Protein AF-A0A8J2HCD1-F1 (afdb_monomer_lite)

Foldseek 3Di:
DPPPPPQPAFDKAADVVVVQQKIWGQDPVRDIDIDGDPPQWGQALQVRDTDGSVVHPSVCRVVSSCVRVVPPDDPPDDPPPDPDPCDPVVVCVVPVDD

Organism: Cotesia congregata (NCBI:txid51543)

Sequence (98 aa):
MSAVVVKEYPGFFADVETRCQAWHYCDIDGRQATFLCPNGTQFSQAVLVCDWWFNVRCELSPKLYAINGRLYQRPTESPTRPHRVITKELLENIFAKK

InterPro domains:
  IPR002557 Chitin binding domain [PF01607] (11-58)
  IPR002557 Chitin binding domain [PS50940] (3-60)
  IPR036508 Chitin binding domain superfamily [SSF57625] (9-62)
  IPR052976 Scoloptoxin-like [PTHR22933] (9-82)

Structure (mmCIF, N/CA/C/O backbone):
data_AF-A0A8J2HCD1-F1
#
_entry.id   AF-A0A8J2HCD1-F1
#
loop_
_atom_site.group_PDB
_atom_site.id
_atom_site.type_symbol
_atom_site.label_atom_id
_atom_site.label_alt_id
_atom_site.label_comp_id
_atom_site.label_asym_id
_atom_site.label_entity_id
_atom_site.label_seq_id
_atom_site.pdbx_PDB_ins_code
_atom_site.Cartn_x
_atom_site.Cartn_y
_atom_site.Cartn_z
_atom_site.occupancy
_atom_site.B_iso_or_equiv
_atom_site.auth_seq_id
_atom_site.auth_comp_id
_atom_site.auth_asym_id
_atom_site.auth_atom_id
_atom_site.pdbx_PDB_model_num
ATOM 1 N N . MET A 1 1 ? -0.978 9.623 18.184 1.00 34.62 1 MET A N 1
ATOM 2 C CA . MET A 1 1 ? 0.418 9.945 17.824 1.00 34.62 1 MET A CA 1
ATOM 3 C C . MET A 1 1 ? 0.955 8.708 17.145 1.00 34.62 1 MET A C 1
ATOM 5 O O . MET A 1 1 ? 1.413 7.812 17.842 1.00 34.62 1 MET A O 1
ATOM 9 N N . SER A 1 2 ? 0.773 8.609 15.828 1.00 39.69 2 SER A N 1
ATOM 10 C CA . SER A 1 2 ? 1.235 7.445 15.078 1.00 39.69 2 SER A CA 1
ATOM 11 C C . SER A 1 2 ? 2.736 7.338 15.235 1.00 39.69 2 SER A C 1
ATOM 13 O O . SER A 1 2 ? 3.454 8.317 15.017 1.00 39.69 2 SER A O 1
ATOM 15 N N . ALA A 1 3 ? 3.190 6.184 15.709 1.00 43.75 3 ALA A N 1
ATOM 16 C CA . ALA A 1 3 ? 4.600 5.911 15.901 1.00 43.75 3 ALA A CA 1
ATOM 17 C C . ALA A 1 3 ? 5.325 6.232 14.591 1.00 43.75 3 ALA A C 1
ATOM 19 O O . ALA A 1 3 ? 5.029 5.649 13.548 1.00 43.75 3 ALA A O 1
ATOM 20 N N . VAL A 1 4 ? 6.246 7.194 14.642 1.00 43.91 4 VAL A N 1
ATOM 21 C CA . VAL A 1 4 ? 7.175 7.473 13.553 1.00 43.91 4 VAL A CA 1
ATOM 22 C C . VAL A 1 4 ? 8.049 6.231 13.425 1.00 43.91 4 VAL A C 1
ATOM 24 O O . VAL A 1 4 ? 9.082 6.103 14.075 1.00 43.91 4 VAL A O 1
ATOM 27 N N . VAL A 1 5 ? 7.586 5.263 12.637 1.00 52.31 5 VAL A N 1
ATOM 28 C CA . VAL A 1 5 ? 8.423 4.177 12.152 1.00 52.31 5 VAL A CA 1
ATOM 29 C C . VAL A 1 5 ? 9.449 4.871 11.272 1.00 52.31 5 VAL A C 1
ATOM 31 O O . VAL A 1 5 ? 9.123 5.329 10.177 1.00 52.31 5 VAL A O 1
ATOM 34 N N . VAL A 1 6 ? 10.677 5.012 11.769 1.00 52.69 6 VAL A N 1
ATOM 35 C CA . VAL A 1 6 ? 11.834 5.278 10.916 1.00 52.69 6 VAL A CA 1
ATOM 36 C C . VAL A 1 6 ? 11.887 4.093 9.957 1.00 52.69 6 VAL A C 1
ATOM 38 O O . VAL A 1 6 ? 12.270 2.990 10.334 1.00 52.69 6 VAL A O 1
ATOM 41 N N . LYS A 1 7 ? 11.329 4.265 8.759 1.00 58.53 7 LYS A N 1
ATOM 42 C CA . LYS A 1 7 ? 11.215 3.185 7.784 1.00 58.53 7 LYS A CA 1
ATOM 43 C C . LYS A 1 7 ? 12.594 2.953 7.192 1.00 58.53 7 LYS A C 1
ATOM 45 O O . LYS A 1 7 ? 13.087 3.773 6.431 1.00 58.53 7 LYS A O 1
ATOM 50 N N . GLU A 1 8 ? 13.181 1.818 7.548 1.00 65.12 8 GLU A N 1
ATOM 51 C CA . GLU A 1 8 ? 14.498 1.352 7.096 1.00 65.12 8 GLU A CA 1
ATOM 52 C C . GLU A 1 8 ? 14.602 1.214 5.558 1.00 65.12 8 GLU A C 1
ATOM 54 O O . GLU A 1 8 ? 15.697 1.107 5.015 1.00 65.12 8 GLU A O 1
ATOM 59 N N . TYR A 1 9 ? 13.471 1.226 4.836 1.00 72.06 9 TYR A N 1
ATOM 60 C CA . TYR A 1 9 ? 13.408 0.980 3.395 1.00 72.06 9 TYR A CA 1
ATOM 61 C C . TYR A 1 9 ? 12.462 1.956 2.675 1.00 72.06 9 TYR A C 1
ATOM 63 O O . TYR A 1 9 ? 11.400 2.284 3.215 1.00 72.06 9 TYR A O 1
ATOM 71 N N . PRO A 1 10 ? 12.777 2.366 1.432 1.00 88.69 10 PRO A N 1
ATOM 72 C CA . PRO A 1 10 ? 11.784 2.940 0.529 1.00 88.69 10 PRO A CA 1
ATOM 73 C C . PRO A 1 10 ? 10.740 1.874 0.163 1.00 88.69 10 PRO A C 1
ATOM 75 O O . PRO A 1 10 ? 11.044 0.681 0.118 1.00 88.69 10 PRO A O 1
ATOM 78 N N . GLY A 1 11 ? 9.503 2.285 -0.103 1.00 92.94 11 GLY A N 1
ATOM 79 C CA . GLY A 1 11 ? 8.438 1.378 -0.524 1.00 92.94 11 GLY A CA 1
ATOM 80 C C . GLY A 1 11 ? 7.046 1.770 -0.047 1.00 92.94 11 GLY A C 1
ATOM 81 O O . GLY A 1 11 ? 6.759 2.934 0.236 1.0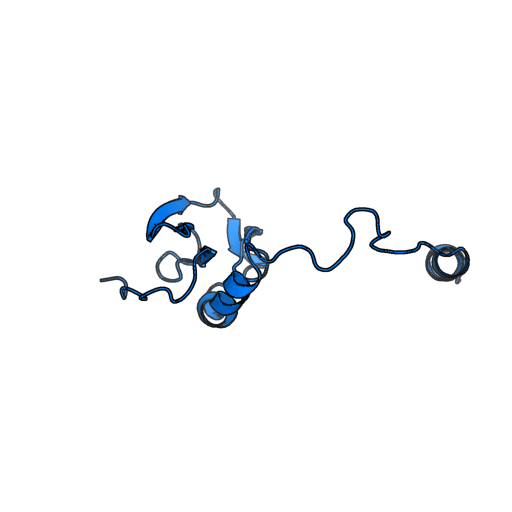0 92.94 11 GLY A O 1
ATOM 82 N N . PHE A 1 12 ? 6.174 0.769 0.033 1.00 95.25 12 PHE A N 1
ATOM 83 C CA . PHE A 1 12 ? 4.759 0.926 0.353 1.00 95.25 12 PHE A CA 1
ATOM 84 C C . PHE A 1 12 ? 4.468 0.346 1.731 1.00 95.25 12 PHE A C 1
ATOM 86 O O . PHE A 1 12 ? 4.897 -0.761 2.053 1.00 95.25 12 PHE A O 1
ATOM 93 N N . PHE A 1 13 ? 3.725 1.077 2.549 1.00 95.81 13 PHE A N 1
ATOM 94 C CA . PHE A 1 13 ? 3.490 0.704 3.937 1.00 95.81 13 PHE A CA 1
ATOM 95 C C . PHE A 1 13 ? 2.021 0.864 4.286 1.00 95.81 13 PHE A C 1
ATOM 97 O O . PHE A 1 13 ? 1.492 1.973 4.219 1.00 95.81 13 PHE A O 1
ATOM 104 N N . ALA A 1 14 ? 1.384 -0.231 4.679 1.00 97.31 14 ALA A N 1
ATOM 105 C CA . ALA A 1 14 ? 0.020 -0.215 5.178 1.00 97.31 14 ALA A CA 1
ATOM 106 C C . ALA A 1 14 ? -0.074 0.605 6.469 1.00 97.31 14 ALA A C 1
ATOM 108 O O . ALA A 1 14 ? 0.774 0.475 7.351 1.00 97.31 14 ALA A O 1
ATOM 109 N N . ASP A 1 15 ? -1.118 1.413 6.603 1.00 97.12 15 ASP A N 1
ATOM 110 C CA . ASP A 1 15 ? -1.395 2.111 7.852 1.00 97.12 15 ASP A CA 1
ATOM 111 C C . ASP A 1 15 ? -2.347 1.281 8.719 1.00 97.12 15 ASP A C 1
ATOM 113 O O . ASP A 1 15 ? -3.552 1.208 8.477 1.00 97.12 15 ASP A O 1
ATOM 117 N N . VAL A 1 16 ? -1.803 0.632 9.745 1.00 96.25 16 VAL A N 1
ATOM 118 C CA . VAL A 1 16 ? -2.596 -0.204 10.656 1.00 96.25 16 VAL A CA 1
ATOM 119 C C . VAL A 1 16 ? -3.547 0.607 11.539 1.00 96.25 16 VAL A C 1
ATOM 121 O O . VAL A 1 16 ? -4.569 0.068 11.965 1.00 96.25 16 VAL A O 1
ATOM 124 N N . GLU A 1 17 ? -3.280 1.894 11.775 1.00 96.19 17 GLU A N 1
ATOM 125 C CA . GLU A 1 17 ? -4.139 2.742 12.611 1.00 96.19 17 GLU A CA 1
ATOM 126 C C . GLU A 1 17 ? -5.448 3.088 11.900 1.00 96.19 17 GLU A C 1
ATOM 128 O O . GLU A 1 17 ? -6.507 3.169 12.524 1.00 96.19 17 GLU A O 1
ATOM 133 N N . THR A 1 18 ? -5.406 3.192 10.571 1.00 95.88 18 THR A N 1
ATOM 134 C CA . THR A 1 18 ? -6.594 3.374 9.728 1.00 95.88 18 THR A CA 1
ATOM 135 C C . THR A 1 18 ? -7.182 2.054 9.230 1.00 95.88 18 THR A C 1
ATOM 137 O O . THR A 1 18 ? -7.964 2.045 8.278 1.00 95.88 18 THR A O 1
ATOM 140 N N . ARG A 1 19 ? -6.841 0.921 9.866 1.00 96.38 19 ARG A N 1
ATOM 141 C CA . ARG A 1 19 ? -7.240 -0.431 9.428 1.00 96.38 19 ARG A CA 1
ATOM 142 C C . ARG A 1 19 ? -6.896 -0.679 7.957 1.00 96.38 19 ARG A C 1
ATOM 144 O O . ARG A 1 19 ? -7.714 -1.186 7.198 1.00 96.38 19 ARG A O 1
ATOM 151 N N . CYS A 1 20 ? -5.700 -0.268 7.550 1.00 98.12 20 CYS A N 1
ATOM 152 C CA . CYS A 1 20 ? -5.172 -0.388 6.196 1.00 98.12 20 CYS A CA 1
ATOM 153 C C . CYS A 1 20 ? -6.021 0.313 5.125 1.00 98.12 20 CYS A C 1
ATOM 155 O O . CYS A 1 20 ? -5.858 0.033 3.939 1.00 98.12 20 CYS A O 1
ATOM 157 N N . GLN A 1 21 ? -6.911 1.235 5.510 1.00 98.00 21 GLN A N 1
ATOM 158 C CA . GLN A 1 21 ? -7.622 2.068 4.544 1.00 98.00 21 GLN A CA 1
ATOM 159 C C . GLN A 1 21 ? -6.691 3.104 3.918 1.00 98.00 21 GLN A C 1
ATOM 161 O O . GLN A 1 21 ? -6.812 3.399 2.726 1.00 98.00 21 GLN A O 1
ATOM 166 N N . ALA A 1 22 ? -5.764 3.640 4.712 1.00 98.06 22 ALA A N 1
ATOM 167 C CA . ALA A 1 22 ? -4.659 4.431 4.209 1.00 98.06 22 ALA A CA 1
ATOM 168 C C . ALA A 1 22 ? -3.400 3.573 4.040 1.00 98.06 22 ALA A C 1
ATOM 170 O O . ALA A 1 22 ? -3.224 2.509 4.644 1.00 98.06 22 ALA A O 1
ATOM 171 N N . TRP A 1 23 ? -2.505 4.061 3.196 1.00 97.56 23 TRP A N 1
ATOM 172 C CA . TRP A 1 23 ? -1.162 3.530 3.044 1.00 97.56 23 TRP A CA 1
ATOM 173 C C . TRP A 1 23 ? -0.204 4.658 2.679 1.00 97.56 23 TRP A C 1
ATOM 175 O O . TRP A 1 23 ? -0.606 5.726 2.210 1.00 97.56 23 TRP A O 1
ATOM 185 N N . HIS A 1 24 ? 1.078 4.419 2.909 1.00 95.88 24 HIS A N 1
ATOM 186 C CA . HIS A 1 24 ? 2.125 5.411 2.736 1.00 95.88 24 HIS A CA 1
ATOM 187 C C . HIS A 1 24 ? 3.139 4.944 1.702 1.00 95.88 24 HIS A C 1
ATOM 189 O O . HIS A 1 24 ? 3.685 3.844 1.814 1.00 95.88 24 HIS A O 1
ATOM 195 N N . TYR A 1 25 ? 3.425 5.811 0.741 1.00 93.56 25 TYR A N 1
ATOM 196 C CA . TYR A 1 25 ? 4.566 5.713 -0.154 1.00 93.56 25 TYR A CA 1
ATOM 197 C C . TYR A 1 25 ? 5.753 6.444 0.469 1.00 93.56 25 TYR A C 1
ATOM 199 O O . TYR A 1 25 ? 5.626 7.614 0.833 1.00 93.56 25 TYR A O 1
ATOM 207 N N . CYS A 1 26 ? 6.896 5.777 0.571 1.00 91.69 26 CYS A N 1
ATOM 208 C CA . CYS A 1 26 ? 8.167 6.385 0.946 1.00 91.69 26 CYS A CA 1
ATOM 209 C C . CYS A 1 26 ? 9.152 6.190 -0.208 1.00 91.69 26 CYS A C 1
ATOM 211 O O . CYS A 1 26 ? 9.509 5.059 -0.529 1.00 91.69 26 CYS A O 1
ATOM 213 N N . ASP A 1 27 ? 9.559 7.284 -0.838 1.00 88.81 27 ASP A N 1
ATOM 214 C CA . ASP A 1 27 ? 10.481 7.277 -1.971 1.00 88.81 27 ASP A CA 1
ATOM 215 C C . ASP A 1 27 ? 11.940 7.107 -1.519 1.00 88.81 27 ASP A C 1
ATOM 217 O O . ASP A 1 27 ? 12.276 7.354 -0.356 1.00 88.81 27 ASP A O 1
ATOM 221 N N . ILE A 1 28 ? 12.822 6.753 -2.456 1.00 86.38 28 ILE A N 1
ATOM 222 C CA . ILE A 1 28 ? 14.273 6.633 -2.234 1.00 86.38 28 ILE A CA 1
ATOM 223 C C . ILE A 1 28 ? 14.899 7.952 -1.758 1.00 86.38 28 ILE A C 1
ATOM 225 O O . ILE A 1 28 ? 15.841 7.939 -0.973 1.00 86.38 28 ILE A O 1
ATOM 229 N N . ASP A 1 29 ? 14.325 9.085 -2.172 1.00 87.00 29 ASP A N 1
ATOM 230 C CA . ASP A 1 29 ? 14.773 10.431 -1.793 1.00 87.00 29 ASP A CA 1
ATOM 231 C C . ASP A 1 29 ? 14.226 10.877 -0.422 1.00 87.00 29 ASP A C 1
ATOM 233 O O . ASP A 1 29 ? 14.354 12.041 -0.040 1.00 87.00 29 ASP A O 1
ATOM 237 N N . GLY A 1 30 ? 13.518 9.997 0.296 1.00 83.44 30 GLY A N 1
ATOM 238 C CA . GLY A 1 30 ? 12.887 10.302 1.583 1.00 83.44 30 GLY A CA 1
ATOM 239 C C . GLY A 1 30 ? 11.571 11.082 1.484 1.00 83.44 30 GLY A C 1
ATOM 240 O O . GLY A 1 30 ? 10.958 11.379 2.512 1.00 83.44 30 GLY A O 1
ATOM 241 N N . ARG A 1 31 ? 11.093 11.392 0.269 1.00 88.25 31 ARG A N 1
ATOM 242 C CA . ARG A 1 31 ? 9.755 11.970 0.052 1.00 88.25 31 ARG A CA 1
ATOM 243 C C . ARG A 1 31 ? 8.682 10.975 0.482 1.00 88.25 31 ARG A C 1
ATOM 245 O O . ARG A 1 31 ? 8.781 9.786 0.193 1.00 88.25 31 ARG A O 1
ATOM 252 N N . GLN A 1 32 ? 7.639 11.467 1.142 1.00 91.00 32 GLN A N 1
ATOM 253 C CA . GLN A 1 32 ? 6.548 10.630 1.632 1.00 91.00 32 GLN A CA 1
ATOM 254 C C . GLN A 1 32 ? 5.202 11.163 1.156 1.00 91.00 32 GLN A C 1
ATOM 256 O O . GLN A 1 32 ? 4.986 12.373 1.120 1.00 91.00 32 GLN A O 1
ATOM 261 N N . ALA A 1 33 ? 4.301 10.253 0.805 1.00 93.00 33 ALA A N 1
ATOM 262 C CA . ALA A 1 33 ? 2.924 10.567 0.453 1.00 93.00 33 ALA A CA 1
ATOM 263 C C . ALA A 1 33 ? 1.980 9.531 1.063 1.00 93.00 33 ALA A C 1
ATOM 265 O O . ALA A 1 33 ? 2.329 8.359 1.192 1.00 93.00 33 ALA A O 1
ATOM 266 N N . THR A 1 34 ? 0.779 9.969 1.423 1.00 95.94 34 THR A N 1
ATOM 267 C CA . THR A 1 34 ? -0.274 9.108 1.965 1.00 95.94 34 THR A CA 1
ATOM 268 C C . THR A 1 34 ? -1.412 9.033 0.966 1.00 95.94 34 THR A C 1
ATOM 270 O O . THR A 1 34 ? -1.819 10.051 0.406 1.00 95.94 34 THR A O 1
ATOM 273 N N . PHE A 1 35 ? -1.945 7.836 0.776 1.00 97.69 35 PHE A N 1
ATOM 274 C CA . PHE A 1 35 ? -3.040 7.564 -0.141 1.00 97.69 35 PHE A CA 1
ATOM 275 C C . PHE A 1 35 ? -4.133 6.777 0.569 1.00 97.69 35 PHE A C 1
ATOM 277 O O . PHE A 1 35 ? -3.878 6.091 1.557 1.00 97.69 35 PHE A O 1
ATOM 284 N N . LEU A 1 36 ? -5.349 6.867 0.039 1.00 98.12 36 LEU A N 1
ATOM 285 C CA . LEU A 1 36 ? -6.499 6.101 0.500 1.00 98.12 36 LEU A CA 1
ATOM 286 C C . LEU A 1 36 ? -6.881 5.066 -0.552 1.00 98.12 36 LEU A C 1
ATOM 288 O O . LEU A 1 36 ? -6.941 5.372 -1.744 1.00 98.12 36 LEU A O 1
ATOM 292 N N . CYS A 1 37 ? -7.173 3.853 -0.100 1.00 98.44 37 CYS A N 1
ATOM 293 C CA . CYS A 1 37 ? -7.835 2.865 -0.935 1.00 98.44 37 CYS A CA 1
ATOM 294 C C . CYS A 1 37 ? -9.299 3.277 -1.203 1.00 98.44 37 CYS A C 1
ATOM 296 O O . CYS A 1 37 ? -9.912 3.972 -0.384 1.00 98.44 37 CYS A O 1
ATOM 298 N N . PRO A 1 38 ? -9.895 2.857 -2.334 1.00 98.38 38 PRO A N 1
ATOM 299 C CA . PRO A 1 38 ? -11.325 3.021 -2.583 1.00 98.38 38 PRO A CA 1
ATOM 300 C C . PRO A 1 38 ? -12.204 2.362 -1.508 1.00 98.38 38 PRO A C 1
ATOM 302 O O . PRO A 1 38 ? -11.787 1.433 -0.806 1.00 98.38 38 PRO A O 1
ATOM 305 N N . ASN A 1 39 ? -13.460 2.804 -1.414 1.00 97.44 39 ASN A N 1
ATOM 306 C CA . ASN A 1 39 ? -14.429 2.231 -0.479 1.00 97.44 39 ASN A CA 1
ATOM 307 C C . ASN A 1 39 ? -14.621 0.724 -0.719 1.00 97.44 39 ASN A C 1
ATOM 309 O O . ASN A 1 39 ? -14.850 0.291 -1.846 1.00 97.44 39 ASN A O 1
ATOM 313 N N . GLY A 1 40 ? -14.557 -0.064 0.358 1.00 96.75 40 GLY A N 1
ATOM 314 C CA . GLY A 1 40 ? -14.674 -1.526 0.308 1.00 96.75 40 GLY A CA 1
ATOM 315 C C . GLY A 1 40 ? -13.357 -2.269 0.048 1.00 96.75 40 GLY A C 1
ATOM 316 O O . GLY A 1 40 ? -13.355 -3.498 -0.004 1.00 96.75 40 GLY A O 1
ATOM 317 N N . THR A 1 41 ? -12.233 -1.563 -0.068 1.00 98.50 41 THR A N 1
ATOM 318 C CA . THR A 1 41 ? -10.903 -2.169 -0.237 1.00 98.50 41 THR A CA 1
ATOM 319 C C . THR A 1 41 ? -9.956 -1.723 0.868 1.00 98.50 41 THR A C 1
ATOM 321 O O . THR A 1 41 ? -10.152 -0.661 1.439 1.00 98.50 41 THR A O 1
ATOM 324 N N . GLN A 1 42 ? -8.943 -2.525 1.174 1.00 98.50 42 GLN A N 1
ATOM 325 C CA . GLN A 1 42 ? -7.859 -2.208 2.103 1.00 98.50 42 GLN A CA 1
ATOM 326 C C . GLN A 1 42 ? -6.519 -2.464 1.416 1.00 98.50 42 GLN A C 1
ATOM 328 O O . GLN A 1 42 ? -6.413 -3.304 0.520 1.00 98.50 42 GLN A O 1
ATOM 333 N N . PHE A 1 43 ? -5.476 -1.769 1.848 1.00 98.56 43 PHE A N 1
ATOM 334 C CA . PHE A 1 43 ? -4.136 -1.981 1.334 1.00 98.56 43 PHE A CA 1
ATOM 335 C C . PHE A 1 43 ? -3.564 -3.306 1.848 1.00 98.56 43 PHE A C 1
ATOM 337 O O . PHE A 1 43 ? -3.404 -3.519 3.052 1.00 98.56 43 PHE A O 1
ATOM 344 N N . SER A 1 44 ? -3.226 -4.198 0.922 1.00 98.06 44 SER A N 1
ATOM 345 C CA . SER A 1 44 ? -2.589 -5.473 1.222 1.00 98.06 44 SER A CA 1
ATOM 346 C C . SER A 1 44 ? -1.074 -5.342 1.150 1.00 98.06 44 SER A C 1
ATOM 348 O O . SER A 1 44 ? -0.490 -5.317 0.067 1.00 98.06 44 SER A O 1
ATOM 350 N N . GLN A 1 45 ? -0.409 -5.336 2.308 1.00 96.88 45 GLN A N 1
ATOM 351 C CA . GLN A 1 45 ? 1.055 -5.281 2.372 1.00 96.88 45 GLN A CA 1
ATOM 352 C C . GLN A 1 45 ? 1.737 -6.469 1.669 1.00 96.88 45 GLN A C 1
ATOM 354 O O . GLN A 1 45 ? 2.865 -6.341 1.203 1.00 96.88 45 GLN A O 1
ATOM 359 N N . ALA A 1 46 ? 1.067 -7.622 1.582 1.00 96.00 46 ALA A N 1
ATOM 360 C CA . ALA A 1 46 ? 1.622 -8.834 0.979 1.00 96.00 46 ALA A CA 1
ATOM 361 C C . ALA A 1 46 ? 1.830 -8.712 -0.538 1.00 96.00 46 ALA A C 1
ATOM 363 O O . ALA A 1 46 ? 2.769 -9.291 -1.080 1.00 96.00 46 ALA A O 1
ATOM 364 N N . VAL A 1 47 ? 0.937 -7.982 -1.211 1.00 95.69 47 VAL A N 1
ATOM 365 C CA . VAL A 1 47 ? 0.900 -7.856 -2.679 1.00 95.69 47 VAL A CA 1
ATOM 366 C C . VAL A 1 47 ? 0.998 -6.407 -3.162 1.00 95.69 47 VAL A C 1
ATOM 368 O O . VAL A 1 47 ? 1.015 -6.167 -4.363 1.00 95.69 47 VAL A O 1
ATOM 371 N N . LEU A 1 48 ? 1.112 -5.453 -2.233 1.00 96.06 48 LEU A N 1
ATOM 372 C CA . LEU A 1 48 ? 1.330 -4.024 -2.472 1.00 96.06 48 LEU A CA 1
ATOM 373 C C . LEU A 1 48 ? 0.237 -3.354 -3.325 1.00 96.06 48 LEU A C 1
ATOM 375 O O . LEU A 1 48 ? 0.513 -2.438 -4.097 1.00 96.06 48 LEU A O 1
ATOM 379 N N . VAL A 1 49 ? -1.013 -3.797 -3.173 1.00 97.19 49 VAL A N 1
ATOM 380 C CA . VAL A 1 49 ? -2.191 -3.248 -3.866 1.00 97.19 49 VAL A CA 1
ATOM 381 C C . VAL A 1 49 ? -3.375 -3.113 -2.910 1.00 97.19 49 VAL A C 1
ATOM 383 O O . VAL A 1 49 ? -3.430 -3.789 -1.882 1.00 97.19 49 VAL A O 1
ATOM 386 N N . CYS A 1 50 ? -4.341 -2.258 -3.251 1.00 98.44 50 CYS A N 1
ATOM 387 C CA . CYS A 1 50 ? -5.647 -2.271 -2.596 1.00 98.44 50 CYS A CA 1
ATOM 388 C C . CYS A 1 50 ? -6.433 -3.501 -3.076 1.00 98.44 50 CYS A C 1
ATOM 390 O O . CYS A 1 50 ? -6.660 -3.659 -4.274 1.00 98.44 50 CYS A O 1
ATOM 392 N N . ASP A 1 51 ? -6.845 -4.353 -2.144 1.00 98.44 51 ASP A N 1
ATOM 393 C CA . ASP A 1 51 ? -7.655 -5.548 -2.395 1.00 98.44 51 ASP A CA 1
ATOM 394 C C . ASP A 1 51 ? -8.922 -5.484 -1.532 1.00 98.44 51 ASP A C 1
ATOM 396 O O . ASP A 1 51 ? -9.041 -4.663 -0.620 1.00 98.44 51 ASP A O 1
ATOM 400 N N . TRP A 1 52 ? -9.895 -6.336 -1.812 1.00 98.06 52 TRP A N 1
ATOM 401 C CA . TRP A 1 52 ? -11.115 -6.438 -1.031 1.00 98.06 52 TRP A CA 1
ATOM 402 C C . TRP A 1 52 ? -10.814 -6.690 0.443 1.00 98.06 52 TRP A C 1
ATOM 404 O O . TRP A 1 52 ? -9.994 -7.536 0.799 1.00 98.06 52 TRP A O 1
ATOM 414 N N . TRP A 1 53 ? -11.527 -5.978 1.316 1.00 97.06 53 TRP A N 1
ATOM 415 C CA . TRP A 1 53 ? -11.279 -5.968 2.760 1.00 97.06 53 TRP A CA 1
ATOM 416 C C . TRP A 1 53 ? -11.208 -7.365 3.407 1.00 97.06 53 TRP A C 1
ATOM 418 O O . TRP A 1 53 ? -10.473 -7.554 4.371 1.00 97.06 53 TRP A O 1
ATOM 428 N N . PHE A 1 54 ? -11.933 -8.355 2.877 1.00 96.75 54 PHE A N 1
ATOM 429 C CA . PHE A 1 54 ? -11.954 -9.728 3.395 1.00 96.75 54 PHE A CA 1
ATOM 430 C C . PHE A 1 54 ? -10.714 -10.563 3.009 1.00 96.75 54 PHE A C 1
ATOM 432 O O . PHE A 1 54 ? -10.388 -11.535 3.701 1.00 96.75 54 PHE A O 1
ATOM 439 N N . ASN A 1 55 ? -9.995 -10.169 1.951 1.00 97.38 55 ASN A N 1
ATOM 440 C CA . ASN A 1 55 ? -8.731 -10.781 1.523 1.00 97.38 55 ASN A CA 1
ATOM 441 C C . ASN A 1 55 ? -7.529 -10.238 2.310 1.00 97.38 55 ASN A C 1
ATOM 443 O O . ASN A 1 55 ? -6.479 -10.878 2.374 1.00 97.38 55 ASN A O 1
ATOM 447 N N . VAL A 1 56 ? -7.674 -9.066 2.933 1.00 97.88 56 VAL A N 1
ATOM 448 C CA . VAL A 1 56 ? -6.580 -8.370 3.614 1.00 97.88 56 VAL A CA 1
ATOM 449 C C . VAL A 1 56 ? -6.497 -8.779 5.084 1.00 97.88 56 VAL A C 1
ATOM 451 O O . VAL A 1 56 ? -7.491 -8.848 5.806 1.00 97.88 56 VAL A O 1
ATOM 454 N N . ARG A 1 57 ? -5.278 -9.056 5.557 1.00 96.62 57 ARG A N 1
ATOM 455 C CA . ARG A 1 57 ? -4.965 -9.291 6.976 1.00 96.62 57 ARG A CA 1
ATOM 456 C C . ARG A 1 57 ? -4.152 -8.114 7.507 1.00 96.62 57 ARG A C 1
ATOM 458 O O . ARG A 1 57 ? -2.934 -8.208 7.625 1.00 96.62 57 ARG A O 1
ATOM 465 N N . CYS A 1 58 ? -4.831 -7.003 7.797 1.00 96.38 58 CYS A N 1
ATOM 466 C CA . CYS A 1 58 ? -4.183 -5.726 8.113 1.00 96.38 58 CYS A CA 1
ATOM 467 C C . CYS A 1 58 ? -3.208 -5.803 9.305 1.00 96.38 58 CYS A C 1
ATOM 469 O O . CYS A 1 58 ? -2.114 -5.250 9.255 1.00 96.38 58 CYS A O 1
ATOM 471 N N . GLU A 1 59 ? -3.551 -6.562 10.346 1.00 96.31 59 GLU A N 1
ATOM 472 C CA . GLU A 1 59 ? -2.715 -6.737 11.545 1.00 96.31 59 GLU A CA 1
ATOM 473 C C . GLU A 1 59 ? -1.363 -7.412 11.259 1.00 96.31 59 GLU A C 1
ATOM 475 O O . GLU A 1 59 ? -0.407 -7.257 12.019 1.00 96.31 59 GLU A O 1
ATOM 480 N N . LEU A 1 60 ? -1.257 -8.160 10.154 1.00 96.31 60 LEU A N 1
ATOM 481 C CA . LEU A 1 60 ? -0.012 -8.805 9.740 1.00 96.31 60 LEU A CA 1
ATOM 482 C C . LEU A 1 60 ? 0.898 -7.870 8.936 1.00 96.31 60 LEU A C 1
ATOM 484 O O . L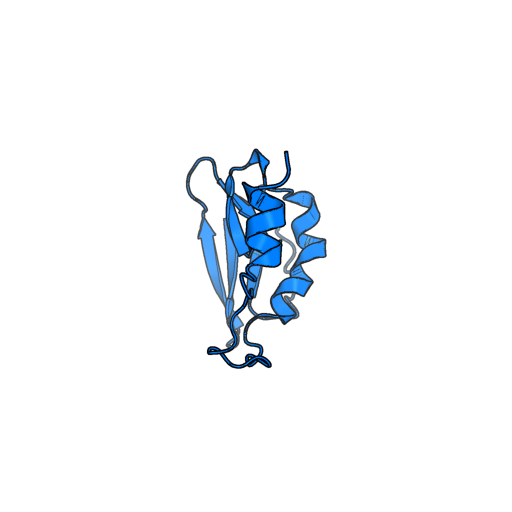EU A 1 60 ? 2.069 -8.202 8.745 1.00 96.31 60 LEU A O 1
ATOM 488 N N . SER A 1 61 ? 0.406 -6.707 8.499 1.00 95.88 61 SER A N 1
ATOM 489 C CA . SER A 1 61 ? 1.155 -5.777 7.649 1.00 95.88 61 SER A CA 1
ATOM 490 C C . SER A 1 61 ? 2.529 -5.389 8.209 1.00 95.88 61 SER A C 1
ATOM 492 O O . SER A 1 61 ? 3.492 -5.484 7.450 1.00 95.88 61 SER A O 1
ATOM 494 N N . PRO A 1 62 ? 2.710 -5.073 9.510 1.00 94.44 62 PRO A N 1
ATOM 495 C CA . PRO A 1 62 ? 4.032 -4.722 10.033 1.00 94.44 62 PRO A CA 1
ATOM 496 C C . PRO A 1 62 ? 5.082 -5.826 9.857 1.00 94.44 62 PRO A C 1
ATOM 498 O O . PRO A 1 62 ? 6.248 -5.542 9.598 1.00 94.44 62 PRO A O 1
ATOM 501 N N . LYS A 1 63 ? 4.668 -7.099 9.916 1.00 94.50 63 LYS A N 1
ATOM 502 C CA . LYS A 1 63 ? 5.555 -8.254 9.685 1.00 94.50 63 LYS A CA 1
ATOM 503 C C . LYS A 1 63 ? 5.945 -8.411 8.212 1.00 94.50 63 LYS A C 1
ATOM 505 O O . LYS A 1 63 ? 6.905 -9.107 7.901 1.00 94.50 63 LYS A O 1
ATOM 510 N N . LEU A 1 64 ? 5.197 -7.780 7.309 1.00 94.94 64 LEU A N 1
ATOM 511 C CA . LEU A 1 64 ? 5.356 -7.866 5.860 1.00 94.94 64 LEU A CA 1
ATOM 512 C C . LEU A 1 64 ? 6.071 -6.644 5.261 1.00 94.94 64 LEU A C 1
ATOM 514 O O . LEU A 1 64 ? 6.365 -6.653 4.068 1.00 94.94 64 LEU A O 1
ATOM 518 N N . TYR A 1 65 ? 6.419 -5.620 6.051 1.00 93.44 65 TYR A N 1
ATOM 519 C CA . TYR A 1 65 ? 7.155 -4.442 5.556 1.00 93.44 65 TYR A CA 1
ATOM 520 C C . TYR A 1 65 ? 8.503 -4.792 4.914 1.00 93.44 65 TYR A C 1
ATOM 522 O O . TYR A 1 65 ? 8.935 -4.104 3.994 1.00 93.44 65 TYR A O 1
ATOM 530 N N . ALA A 1 66 ? 9.131 -5.899 5.319 1.00 91.50 66 ALA A N 1
ATOM 531 C CA . ALA A 1 66 ? 10.365 -6.398 4.711 1.00 91.50 66 ALA A CA 1
ATOM 532 C C . ALA A 1 66 ? 10.223 -6.743 3.211 1.00 91.50 66 ALA A C 1
ATOM 534 O O . ALA A 1 66 ? 11.223 -6.779 2.495 1.00 91.50 66 ALA A O 1
ATOM 535 N N . ILE A 1 67 ? 8.998 -6.953 2.703 1.00 92.00 67 ILE A N 1
ATOM 536 C CA . ILE A 1 67 ? 8.743 -7.164 1.266 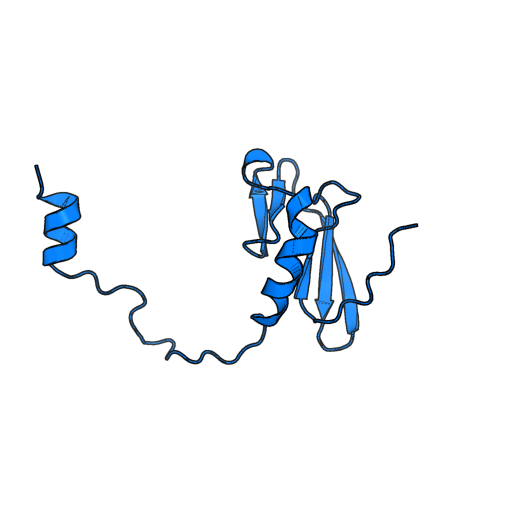1.00 92.00 67 ILE A CA 1
ATOM 537 C C . ILE A 1 67 ? 9.188 -5.949 0.442 1.00 92.00 67 ILE A C 1
ATOM 539 O O . ILE A 1 67 ? 9.625 -6.124 -0.696 1.00 92.00 67 ILE A O 1
ATOM 543 N N . ASN A 1 68 ? 9.181 -4.744 1.024 1.00 91.81 68 ASN A N 1
ATOM 544 C CA . ASN A 1 68 ? 9.681 -3.539 0.363 1.00 91.81 68 ASN A CA 1
ATOM 545 C C . ASN A 1 68 ? 11.156 -3.645 -0.043 1.00 91.81 68 ASN A C 1
ATOM 547 O O . ASN A 1 68 ? 11.545 -3.050 -1.039 1.00 91.81 68 ASN A O 1
ATOM 551 N N . GLY A 1 69 ? 11.963 -4.475 0.629 1.00 88.69 69 GLY A N 1
ATOM 552 C CA . GLY A 1 69 ? 13.351 -4.724 0.229 1.00 88.69 69 GLY A CA 1
ATOM 553 C C . GLY A 1 69 ? 13.496 -5.373 -1.154 1.00 88.69 69 GLY A C 1
ATOM 554 O O . GLY A 1 69 ? 14.592 -5.380 -1.711 1.00 88.69 69 GLY A O 1
ATOM 555 N N . ARG A 1 70 ? 12.406 -5.918 -1.720 1.00 85.94 70 ARG A N 1
ATOM 556 C CA . ARG A 1 70 ? 12.349 -6.452 -3.093 1.00 85.94 70 ARG A CA 1
ATOM 557 C C . ARG A 1 70 ? 12.015 -5.394 -4.139 1.00 85.94 70 ARG A C 1
ATOM 559 O O . ARG A 1 70 ? 12.177 -5.648 -5.331 1.00 85.94 70 ARG A O 1
ATOM 566 N N . LEU A 1 71 ? 11.545 -4.226 -3.715 1.00 86.38 71 LEU A N 1
ATOM 567 C CA . LEU A 1 71 ? 11.283 -3.112 -4.614 1.00 86.38 71 LEU A CA 1
ATOM 568 C C . LEU A 1 71 ? 12.605 -2.535 -5.108 1.00 86.38 71 LEU A C 1
ATOM 570 O O . LEU A 1 71 ? 13.610 -2.555 -4.401 1.00 86.38 71 LEU A O 1
ATOM 574 N N . TYR A 1 72 ? 12.600 -2.040 -6.345 1.00 81.81 72 TYR A N 1
ATOM 575 C CA . TYR A 1 72 ? 13.766 -1.430 -6.996 1.00 81.81 72 TYR A CA 1
ATOM 576 C C . TYR A 1 72 ? 14.971 -2.368 -7.197 1.00 81.81 72 TYR A C 1
ATOM 578 O O . TYR A 1 72 ? 16.022 -1.927 -7.664 1.00 81.81 72 TYR A O 1
ATOM 586 N N . GLN A 1 73 ? 14.831 -3.666 -6.908 1.00 82.75 73 GLN A N 1
ATOM 587 C CA . GLN A 1 73 ? 15.840 -4.651 -7.276 1.00 82.75 73 GLN A CA 1
ATOM 588 C C . GLN A 1 73 ? 15.930 -4.748 -8.800 1.00 82.75 73 GLN A C 1
ATOM 590 O O . GLN A 1 73 ? 14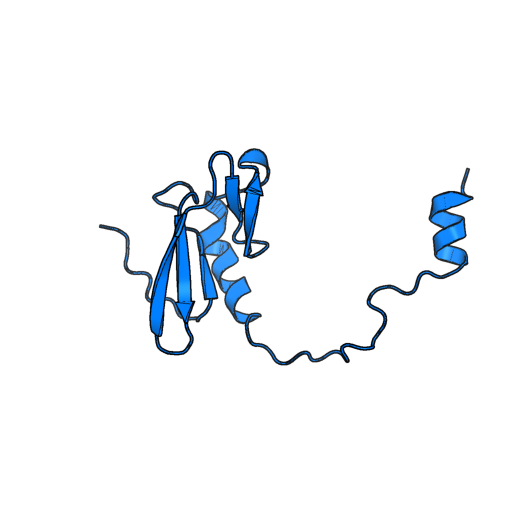.914 -4.768 -9.502 1.00 82.75 73 GLN A O 1
ATOM 595 N N . ARG A 1 74 ? 17.158 -4.828 -9.327 1.00 81.44 74 ARG A N 1
ATOM 596 C CA . ARG A 1 74 ? 17.351 -5.136 -10.745 1.00 81.44 74 ARG A CA 1
ATOM 597 C C . ARG A 1 74 ? 16.776 -6.525 -11.024 1.00 81.44 74 ARG A C 1
ATOM 599 O O . ARG A 1 74 ? 17.118 -7.451 -10.286 1.00 81.44 74 ARG A O 1
ATOM 606 N N . PRO A 1 75 ? 15.961 -6.692 -12.081 1.00 78.94 75 PRO A N 1
ATOM 607 C CA . PRO A 1 75 ? 15.543 -8.012 -12.521 1.00 78.94 75 PRO A CA 1
ATOM 608 C C . PRO A 1 75 ? 16.781 -8.887 -12.724 1.00 78.94 75 PRO A C 1
ATOM 610 O O . PRO A 1 75 ? 17.660 -8.560 -13.520 1.00 78.94 75 PRO A O 1
ATOM 613 N N . THR A 1 76 ? 16.878 -9.970 -11.958 1.00 77.44 76 THR A N 1
ATOM 614 C CA . THR A 1 76 ? 17.924 -10.988 -12.128 1.00 77.44 76 THR A CA 1
ATOM 615 C C . THR A 1 76 ? 17.608 -11.907 -13.305 1.00 77.44 76 THR A C 1
ATOM 617 O O . THR A 1 76 ? 18.503 -12.486 -13.914 1.00 77.44 76 THR A O 1
ATOM 620 N N . GLU A 1 77 ? 16.324 -12.005 -13.641 1.00 77.94 77 GLU A N 1
ATOM 621 C CA . GLU A 1 77 ? 15.782 -12.782 -14.741 1.00 77.94 77 GLU A CA 1
ATOM 622 C C . GLU A 1 77 ? 15.575 -11.905 -15.978 1.00 77.94 77 GLU A C 1
ATOM 624 O O . GLU A 1 77 ? 15.144 -10.753 -15.894 1.00 77.94 77 GLU A O 1
ATOM 629 N N . SER A 1 78 ? 15.873 -12.469 -17.149 1.00 80.94 78 SER A N 1
ATOM 630 C CA . SER A 1 78 ? 15.619 -11.806 -18.429 1.00 80.94 78 SER A CA 1
ATOM 631 C C . SER A 1 78 ? 14.113 -11.531 -18.587 1.00 80.94 78 SER A C 1
ATOM 633 O O . SER A 1 78 ? 13.333 -12.471 -18.448 1.00 80.94 78 SER A O 1
ATOM 635 N N . PRO A 1 79 ? 13.674 -10.311 -18.956 1.00 76.12 79 PRO A N 1
ATOM 636 C CA . PRO A 1 79 ? 12.254 -10.012 -19.191 1.00 76.12 79 PRO A CA 1
ATOM 637 C C . PRO A 1 79 ? 11.618 -10.891 -20.277 1.00 76.12 79 PRO A C 1
ATOM 639 O O . PRO A 1 79 ? 10.409 -11.087 -20.309 1.00 76.12 79 PRO A O 1
ATOM 642 N N . THR A 1 80 ? 12.443 -11.422 -21.180 1.00 77.62 80 THR A N 1
ATOM 643 C CA . THR A 1 80 ? 12.038 -12.336 -22.252 1.00 77.62 80 THR A CA 1
ATOM 644 C C . THR A 1 80 ? 11.990 -13.804 -21.827 1.00 77.62 80 THR A C 1
ATOM 646 O O . THR A 1 80 ? 11.602 -14.648 -22.636 1.00 77.62 80 THR A O 1
ATOM 649 N N . ARG A 1 81 ? 12.374 -14.155 -20.590 1.00 78.25 81 ARG A N 1
ATOM 650 C CA . ARG A 1 81 ? 12.235 -15.537 -20.117 1.00 78.25 81 ARG A CA 1
ATOM 651 C C . ARG A 1 81 ? 10.745 -15.857 -19.931 1.00 78.25 81 ARG A C 1
ATOM 653 O O . ARG A 1 81 ? 10.041 -15.118 -19.247 1.00 78.25 81 ARG A O 1
ATOM 660 N N . PRO A 1 82 ? 10.241 -16.962 -20.501 1.00 77.94 82 PRO A N 1
ATOM 661 C CA . PRO A 1 82 ? 8.856 -17.363 -20.297 1.00 77.94 82 PRO A CA 1
ATOM 662 C C . PRO A 1 82 ? 8.620 -17.714 -18.819 1.00 77.94 82 PRO A C 1
ATOM 664 O O . PRO A 1 82 ? 9.167 -18.690 -18.311 1.00 77.94 82 PRO A O 1
ATOM 667 N N . HIS A 1 83 ? 7.779 -16.929 -18.134 1.00 71.31 83 HIS A N 1
ATOM 668 C CA . HIS A 1 83 ? 7.471 -17.083 -16.701 1.00 71.31 83 HIS A CA 1
ATOM 669 C C . HIS A 1 83 ? 6.724 -18.381 -16.349 1.00 71.31 83 HIS A C 1
ATOM 671 O O . HIS A 1 83 ? 6.646 -18.761 -15.181 1.00 71.31 83 HIS A O 1
ATOM 677 N N . ARG A 1 84 ? 6.178 -19.084 -17.346 1.00 76.25 84 ARG A N 1
ATOM 678 C CA . ARG A 1 84 ? 5.622 -20.429 -17.196 1.00 76.25 84 ARG A CA 1
ATOM 679 C C . ARG A 1 84 ? 5.630 -21.107 -18.559 1.00 76.25 84 ARG A C 1
ATOM 681 O O . ARG A 1 84 ? 4.981 -20.630 -19.486 1.00 76.2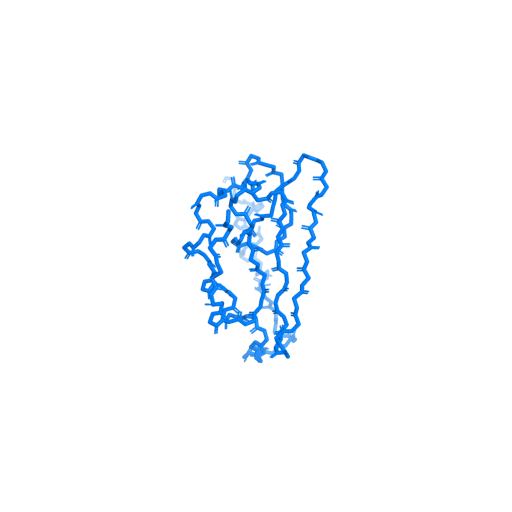5 84 ARG A O 1
ATOM 688 N N . VAL A 1 85 ? 6.369 -22.204 -18.699 1.00 79.69 85 VAL A N 1
ATOM 689 C CA . VAL A 1 85 ? 6.326 -23.001 -19.929 1.00 79.69 85 VAL A CA 1
ATOM 690 C C . VAL A 1 85 ? 5.054 -23.838 -19.879 1.00 79.69 85 VAL A C 1
ATOM 692 O O . VAL A 1 85 ? 4.941 -24.757 -19.070 1.00 79.69 85 VAL A O 1
ATOM 695 N N . ILE A 1 86 ? 4.071 -23.497 -20.711 1.00 83.25 86 ILE A N 1
ATOM 696 C CA . ILE A 1 86 ? 2.893 -24.341 -20.904 1.00 83.25 86 ILE A CA 1
ATOM 697 C C . ILE A 1 86 ? 3.336 -25.523 -21.767 1.00 83.25 86 ILE A C 1
ATOM 699 O O . ILE A 1 86 ? 3.365 -25.442 -22.994 1.00 83.25 86 ILE A O 1
ATOM 703 N N . THR A 1 87 ? 3.762 -26.606 -21.120 1.00 87.62 87 THR A N 1
ATOM 704 C CA . THR A 1 87 ? 4.105 -27.844 -21.822 1.00 87.62 87 THR A CA 1
ATOM 705 C C . THR A 1 87 ? 2.830 -28.554 -22.272 1.00 87.62 87 THR A C 1
ATOM 707 O O . THR A 1 87 ? 1.769 -28.406 -21.661 1.00 87.62 87 THR A O 1
ATOM 710 N N . LYS A 1 88 ? 2.926 -29.360 -23.337 1.00 89.00 88 LYS A N 1
ATOM 711 C CA . LYS A 1 88 ? 1.817 -30.234 -23.755 1.00 89.00 88 LYS A CA 1
ATOM 712 C C . LYS A 1 88 ? 1.371 -31.149 -22.613 1.00 89.00 88 LYS A C 1
ATOM 714 O O . LYS A 1 88 ? 0.184 -31.263 -22.356 1.00 89.00 88 LYS A O 1
ATOM 719 N N . GLU A 1 89 ? 2.329 -31.681 -21.863 1.00 89.88 89 GLU A N 1
ATOM 720 C CA . GLU A 1 89 ? 2.076 -32.507 -20.683 1.00 89.88 89 GLU A CA 1
ATOM 721 C C . GLU A 1 89 ? 1.315 -31.753 -19.577 1.00 89.88 89 GLU A C 1
ATOM 723 O O . GLU A 1 89 ? 0.425 -32.310 -18.936 1.00 89.88 89 GLU A O 1
ATOM 728 N N . LEU A 1 90 ? 1.608 -30.465 -19.358 1.00 86.88 90 LEU A N 1
ATOM 729 C CA . LEU A 1 90 ? 0.852 -29.638 -18.414 1.00 86.88 90 LEU A CA 1
ATOM 730 C C . LEU A 1 90 ? -0.593 -29.433 -18.890 1.00 86.88 90 LEU A C 1
ATOM 732 O O . LEU A 1 90 ? -1.515 -29.519 -18.083 1.00 86.88 90 LEU A O 1
ATOM 736 N N . LEU A 1 91 ? -0.797 -29.190 -20.188 1.00 88.38 91 LEU A N 1
ATOM 737 C CA . LEU A 1 91 ? -2.138 -29.063 -20.767 1.00 88.38 91 LEU A CA 1
ATOM 738 C C . LEU A 1 91 ? -2.927 -30.369 -20.652 1.00 88.38 91 LEU A C 1
ATOM 740 O O . LEU A 1 91 ? -4.089 -30.342 -20.260 1.00 88.38 91 LEU A O 1
ATOM 744 N N . GLU A 1 92 ? -2.299 -31.508 -20.928 1.00 90.69 92 GLU A N 1
ATOM 745 C CA . GLU A 1 92 ? -2.925 -32.825 -20.802 1.00 90.69 92 GLU A CA 1
ATOM 746 C C . GLU A 1 92 ? -3.301 -33.134 -19.347 1.00 90.69 92 GLU A C 1
ATOM 748 O O . GLU A 1 92 ? -4.413 -33.584 -19.077 1.00 90.69 92 GLU A O 1
ATOM 753 N N . ASN A 1 93 ? -2.437 -32.805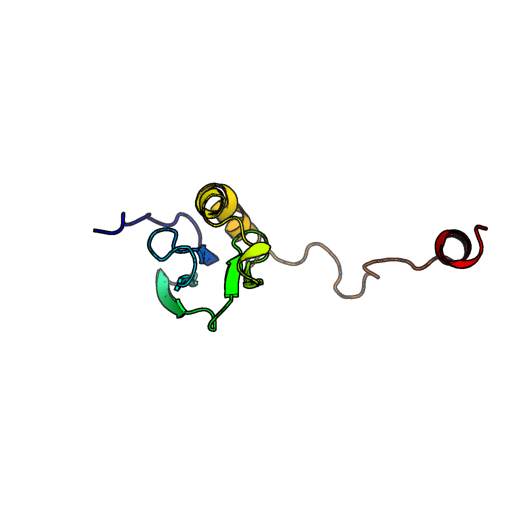 -18.384 1.00 85.44 93 ASN A N 1
ATOM 754 C CA . ASN A 1 93 ? -2.743 -32.990 -16.965 1.00 85.44 93 ASN A CA 1
ATOM 755 C C . ASN A 1 93 ? -3.865 -32.071 -16.450 1.00 85.44 93 ASN A C 1
ATOM 757 O O . ASN A 1 93 ? -4.585 -32.469 -15.538 1.00 85.44 93 ASN A O 1
ATOM 761 N N . ILE A 1 94 ? -4.016 -30.861 -17.001 1.00 86.62 94 ILE A N 1
ATOM 762 C CA . ILE A 1 94 ? -5.070 -29.916 -16.593 1.00 86.62 94 ILE A CA 1
ATOM 763 C C . ILE A 1 94 ? -6.407 -30.231 -17.277 1.00 86.62 94 ILE A C 1
ATOM 765 O O . ILE A 1 94 ? -7.450 -30.142 -16.636 1.00 86.62 94 ILE A O 1
ATOM 769 N N . PHE A 1 95 ? -6.390 -30.573 -18.569 1.00 87.75 95 PHE A N 1
ATOM 770 C CA . PHE A 1 95 ? -7.602 -30.633 -19.395 1.00 87.75 95 PHE A CA 1
ATOM 771 C C . PHE A 1 95 ? -8.021 -32.044 -19.820 1.00 87.75 95 PHE A C 1
ATOM 773 O O . PHE A 1 95 ? -9.196 -32.248 -20.116 1.00 87.75 95 PHE A O 1
ATOM 780 N N . ALA A 1 96 ? -7.100 -33.009 -19.868 1.00 78.81 96 ALA A N 1
ATOM 781 C CA . ALA A 1 96 ? -7.371 -34.354 -20.385 1.00 78.81 96 ALA A CA 1
ATOM 782 C C . ALA A 1 96 ? -7.364 -35.448 -19.306 1.00 78.81 96 ALA A C 1
ATOM 784 O O . ALA A 1 96 ? -7.766 -36.578 -19.583 1.00 78.81 96 ALA A O 1
ATOM 785 N N . LYS A 1 97 ? -6.956 -35.132 -18.071 1.00 68.06 97 LYS A N 1
ATOM 786 C CA . LYS A 1 97 ? -7.018 -36.072 -16.948 1.00 68.06 97 LYS A CA 1
ATOM 787 C C . LYS A 1 97 ? -8.446 -36.128 -16.392 1.00 68.06 97 LYS A C 1
ATOM 789 O O . LYS A 1 97 ? -8.824 -35.333 -15.534 1.00 68.06 97 LYS A O 1
ATOM 794 N N . LYS A 1 98 ? -9.235 -37.054 -16.935 1.00 60.25 98 LYS A N 1
ATOM 795 C CA . LYS A 1 98 ? -10.443 -37.589 -16.303 1.00 60.25 98 LYS A CA 1
ATOM 796 C C . LYS A 1 98 ? -10.092 -38.883 -15.582 1.00 60.25 98 LYS A C 1
ATOM 798 O O . LYS A 1 98 ? -9.271 -39.643 -16.142 1.00 60.25 98 LYS A O 1
#

Radius of gyration: 18.29 Å; chains: 1; bounding box: 33×50×42 Å

pLDDT: mean 86.98, std 14.15, range [34.62, 98.56]

Secondary structure (DSSP, 8-state):
-------SSSEEEE-TTTTTSEEEEE-TTS-EEEEEPPTTEEEETTTTEEEETTT--GGGHHHHGGGGGGTTPPPSS-TTS-SS---HHHHHHHHT--